Protein AF-A0A7X0U1X0-F1 (afdb_monomer_lite)

Sequence (145 aa):
MTESVPCFADRLHLDRLERPLRGVRFGDLAGLQRWMHGYLAADLERRADPGFSPDLALIRALLDARPRMAGDRWFEGLFGLLAGGPSLERQAELPALARAGVVTFIGAEPRIEQDARGCCPGATSPGTGRSACRRAPAARTRPRP

Structure (mmCIF, N/CA/C/O backbone):
data_AF-A0A7X0U1X0-F1
#
_entry.id   AF-A0A7X0U1X0-F1
#
loop_
_atom_site.group_PDB
_atom_site.id
_atom_site.type_symbol
_atom_site.label_atom_id
_atom_site.label_alt_id
_atom_site.label_comp_id
_atom_site.label_asym_id
_atom_site.label_entity_id
_atom_site.label_seq_id
_atom_site.pdbx_PDB_ins_code
_atom_site.Cartn_x
_atom_site.Cartn_y
_atom_site.Cartn_z
_atom_site.occupancy
_atom_site.B_iso_or_equiv
_atom_site.auth_seq_id
_atom_site.auth_comp_id
_atom_site.auth_asym_id
_atom_site.auth_atom_id
_atom_site.pdbx_PDB_model_num
ATOM 1 N N . MET A 1 1 ? -11.583 -16.944 -28.516 1.00 40.81 1 MET A N 1
ATOM 2 C CA . MET A 1 1 ? -10.565 -15.921 -28.211 1.00 40.81 1 MET A CA 1
ATOM 3 C C . MET A 1 1 ? -9.984 -16.310 -26.865 1.00 40.81 1 MET A C 1
ATOM 5 O O . MET A 1 1 ? -10.685 -16.215 -25.868 1.00 40.81 1 MET A O 1
ATOM 9 N N . THR A 1 2 ? -8.818 -16.947 -26.861 1.00 46.03 2 THR A N 1
ATOM 10 C CA . THR A 1 2 ? -8.214 -17.509 -25.647 1.00 46.03 2 THR A CA 1
ATOM 11 C C . THR A 1 2 ? -7.716 -16.349 -24.800 1.00 46.03 2 THR A C 1
ATOM 13 O O . THR A 1 2 ? -6.885 -15.570 -25.258 1.00 46.03 2 THR A O 1
ATOM 16 N N . GLU A 1 3 ? -8.273 -16.175 -23.608 1.00 65.12 3 GLU A N 1
ATOM 17 C CA . GLU A 1 3 ? -7.801 -15.150 -22.686 1.00 65.12 3 GLU A CA 1
ATOM 18 C C . GLU A 1 3 ? -6.398 -15.547 -22.207 1.00 65.12 3 GLU A C 1
ATOM 20 O O . GLU A 1 3 ? -6.226 -16.613 -21.620 1.00 65.12 3 GLU A O 1
ATOM 25 N N . SER A 1 4 ? -5.383 -14.730 -22.508 1.00 74.69 4 SER A N 1
ATOM 26 C CA . SER A 1 4 ? -3.967 -15.077 -22.293 1.00 74.69 4 SER A CA 1
ATOM 27 C C . SER A 1 4 ? -3.593 -15.315 -20.823 1.00 74.69 4 SER A C 1
ATOM 29 O O . SER A 1 4 ? -2.527 -15.854 -20.551 1.00 74.69 4 SER A O 1
ATOM 31 N N . VAL A 1 5 ? -4.462 -14.926 -19.881 1.00 75.50 5 VAL A N 1
ATOM 32 C CA . VAL A 1 5 ? -4.330 -15.176 -18.439 1.00 75.50 5 VAL A CA 1
ATOM 33 C C . VAL A 1 5 ? -5.696 -15.638 -17.897 1.00 75.50 5 VAL A C 1
ATOM 35 O O . VAL A 1 5 ? -6.542 -14.799 -17.556 1.00 75.50 5 VAL A O 1
ATOM 38 N N . PRO A 1 6 ? -5.952 -16.962 -17.857 1.00 74.25 6 PRO A N 1
ATOM 39 C CA . PRO A 1 6 ? -7.271 -17.517 -17.539 1.00 74.25 6 PRO A CA 1
ATOM 40 C C . PRO A 1 6 ? -7.715 -17.227 -16.104 1.00 74.25 6 PRO A C 1
ATOM 42 O O . PRO A 1 6 ? -8.886 -16.956 -15.846 1.00 74.25 6 PRO A O 1
ATOM 45 N N . CYS A 1 7 ? -6.774 -17.252 -15.159 1.00 75.31 7 CYS A N 1
ATOM 46 C CA . CYS A 1 7 ? -7.045 -16.931 -13.769 1.00 75.31 7 CYS A CA 1
ATOM 47 C C . CYS A 1 7 ? -7.079 -15.412 -13.581 1.00 75.31 7 CYS A C 1
ATOM 49 O O . CYS A 1 7 ? -6.100 -14.710 -13.832 1.00 75.31 7 CYS A O 1
ATOM 51 N N . PHE A 1 8 ? -8.207 -14.882 -13.108 1.00 74.56 8 PHE A N 1
ATOM 52 C CA . PHE A 1 8 ? -8.333 -13.449 -12.834 1.00 74.56 8 PHE A CA 1
ATOM 53 C C . PHE A 1 8 ? -7.334 -12.966 -11.773 1.00 74.56 8 PHE A C 1
ATOM 55 O O . PHE A 1 8 ? -6.852 -11.838 -11.851 1.00 74.56 8 PHE A O 1
ATOM 62 N N . ALA A 1 9 ? -6.998 -13.823 -10.804 1.00 72.88 9 ALA A N 1
ATOM 63 C CA . ALA A 1 9 ? -6.059 -13.483 -9.744 1.00 72.88 9 ALA A CA 1
ATOM 64 C C . ALA A 1 9 ? -4.621 -13.290 -10.256 1.00 72.88 9 ALA A C 1
ATOM 66 O O . ALA A 1 9 ? -3.865 -12.593 -9.586 1.00 72.88 9 ALA A O 1
ATOM 67 N N . ASP A 1 10 ? -4.279 -13.811 -11.437 1.00 75.19 10 ASP A N 1
ATOM 68 C CA . ASP A 1 10 ? -2.932 -13.740 -12.026 1.00 75.19 10 ASP A CA 1
ATOM 69 C C . ASP A 1 10 ? -2.755 -12.535 -12.962 1.00 75.19 10 ASP A C 1
ATOM 71 O O . ASP A 1 10 ? -1.719 -12.360 -13.604 1.00 75.19 10 ASP A O 1
ATOM 75 N N . ARG A 1 11 ? -3.775 -11.677 -13.073 1.00 79.38 11 ARG A N 1
ATOM 76 C CA . ARG A 1 11 ? -3.711 -10.479 -13.912 1.00 79.38 11 ARG A CA 1
ATOM 77 C C . ARG A 1 11 ? -2.995 -9.352 -13.182 1.00 79.38 11 ARG A C 1
ATOM 79 O O . ARG A 1 11 ? -3.341 -9.001 -12.054 1.00 79.38 11 ARG A O 1
ATOM 86 N N . LEU A 1 12 ? -2.040 -8.731 -13.870 1.00 77.19 12 LEU A N 1
ATOM 87 C CA . LEU A 1 12 ? -1.341 -7.552 -13.372 1.00 77.19 12 LEU A CA 1
ATOM 88 C C . LEU A 1 12 ? -2.264 -6.324 -13.424 1.00 77.19 12 LEU A C 1
ATOM 90 O O . LEU A 1 12 ? -2.679 -5.887 -14.497 1.00 77.19 12 LEU A O 1
ATOM 94 N N . HIS A 1 13 ? -2.556 -5.744 -12.259 1.00 79.50 13 HIS A N 1
ATOM 95 C CA . HIS A 1 13 ? -3.399 -4.556 -12.116 1.00 79.50 13 HIS A CA 1
ATOM 96 C C . HIS A 1 13 ? -2.594 -3.380 -11.549 1.00 79.50 13 HIS A C 1
ATOM 98 O O . HIS A 1 13 ? -2.586 -3.150 -10.339 1.00 79.50 13 HIS A O 1
ATOM 104 N N . LEU A 1 14 ? -1.949 -2.609 -12.431 1.00 75.88 14 LEU A N 1
ATOM 105 C CA . LEU A 1 14 ? -1.084 -1.486 -12.041 1.00 75.88 14 LEU A CA 1
ATOM 106 C C . LEU A 1 14 ? -1.815 -0.423 -11.204 1.00 75.88 14 LEU A C 1
ATOM 108 O O . LEU A 1 14 ? -1.281 0.019 -10.192 1.00 75.88 14 LEU A O 1
ATOM 112 N N . ASP A 1 15 ? -3.065 -0.092 -11.540 1.00 76.88 15 ASP A N 1
ATOM 113 C CA . ASP A 1 15 ? -3.855 0.889 -10.775 1.00 76.88 15 ASP A CA 1
ATOM 114 C C . ASP A 1 15 ? -4.075 0.464 -9.314 1.00 76.88 15 ASP A C 1
ATOM 116 O O . ASP A 1 15 ? -4.107 1.298 -8.405 1.00 76.88 15 ASP A O 1
ATOM 120 N N . ARG A 1 16 ? -4.229 -0.847 -9.076 1.00 75.88 16 ARG A N 1
ATOM 121 C CA . ARG A 1 16 ? -4.399 -1.401 -7.725 1.00 75.88 16 ARG A CA 1
ATOM 122 C C . ARG A 1 16 ? -3.085 -1.409 -6.952 1.00 75.88 16 ARG A C 1
ATOM 124 O O . ARG A 1 16 ? -3.122 -1.185 -5.747 1.00 75.88 16 ARG A O 1
ATOM 131 N N . LEU A 1 17 ? -1.962 -1.635 -7.635 1.00 77.12 17 LEU A N 1
ATOM 132 C CA . LEU A 1 17 ? -0.627 -1.557 -7.039 1.00 77.12 17 LEU A CA 1
ATOM 133 C C . LEU A 1 17 ? -0.283 -0.121 -6.630 1.00 77.12 17 LEU A C 1
ATOM 135 O O . LEU A 1 17 ? 0.198 0.103 -5.523 1.00 77.12 17 LEU A O 1
ATOM 139 N N . GLU A 1 18 ? -0.566 0.857 -7.494 1.00 79.88 18 GLU A N 1
ATOM 140 C CA . GLU A 1 18 ? -0.256 2.263 -7.224 1.00 79.88 18 GLU A CA 1
ATOM 141 C C . GLU A 1 18 ? -1.181 2.863 -6.155 1.00 79.88 18 GLU A C 1
ATOM 143 O O . GLU A 1 18 ? -0.729 3.563 -5.246 1.00 79.88 18 GLU A O 1
ATOM 148 N N . ARG A 1 19 ? -2.498 2.628 -6.258 1.00 85.19 19 ARG A N 1
ATOM 149 C CA . ARG A 1 19 ? -3.500 3.306 -5.418 1.00 85.19 19 ARG A CA 1
ATOM 150 C C . ARG A 1 19 ? -4.534 2.317 -4.870 1.00 85.19 19 ARG A C 1
ATOM 152 O O . ARG A 1 19 ? -5.713 2.408 -5.218 1.00 85.19 19 ARG A O 1
ATOM 159 N N . PRO A 1 20 ? -4.143 1.434 -3.935 1.00 86.56 20 PRO A N 1
ATOM 160 C CA . PRO A 1 20 ? -4.989 0.338 -3.447 1.00 86.56 20 PRO A CA 1
ATOM 161 C C . PRO A 1 20 ? -6.282 0.803 -2.755 1.00 86.56 20 PRO A C 1
ATOM 163 O O . PRO A 1 20 ? -7.284 0.096 -2.751 1.00 86.56 20 PRO A O 1
ATOM 166 N N . LEU A 1 21 ? -6.288 2.019 -2.204 1.00 88.94 21 LEU A N 1
ATOM 167 C CA . LEU A 1 21 ? -7.444 2.620 -1.531 1.00 88.94 21 LEU A CA 1
ATOM 168 C C . LEU A 1 21 ? -8.308 3.505 -2.450 1.00 88.94 21 LEU A C 1
ATOM 170 O O . LEU A 1 21 ? -9.287 4.097 -1.990 1.00 88.94 21 LEU A O 1
ATOM 174 N N . ARG A 1 22 ? -7.964 3.646 -3.737 1.00 86.19 22 ARG A N 1
ATOM 175 C CA . ARG A 1 22 ? -8.687 4.534 -4.658 1.00 86.19 22 ARG A CA 1
ATOM 176 C C . ARG A 1 22 ? -10.128 4.058 -4.838 1.00 86.19 22 ARG A C 1
ATOM 178 O O . ARG A 1 22 ? -10.378 2.939 -5.265 1.00 86.19 22 ARG A O 1
ATOM 185 N N . GLY A 1 23 ? -11.080 4.938 -4.526 1.00 83.56 23 GLY A N 1
ATOM 186 C CA . GLY A 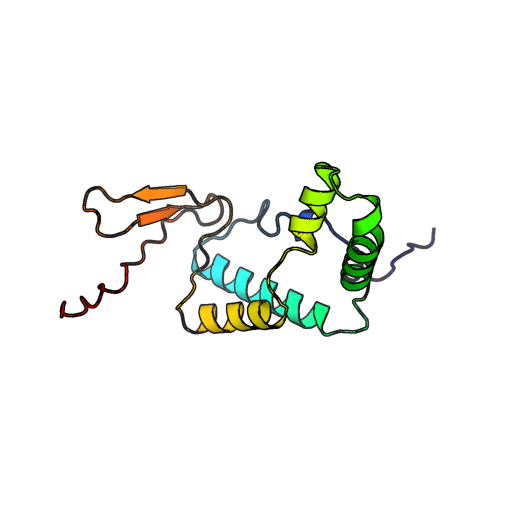1 23 ? -12.514 4.651 -4.642 1.00 83.56 23 GLY A CA 1
ATOM 187 C C . GLY A 1 23 ? -13.092 3.787 -3.515 1.00 83.56 23 GLY A C 1
ATOM 188 O O . GLY A 1 23 ? -14.297 3.549 -3.508 1.00 83.56 23 GLY A O 1
ATOM 189 N N . VAL A 1 24 ? -12.280 3.359 -2.543 1.00 87.00 24 VAL A N 1
ATOM 190 C CA . VAL A 1 24 ? -12.746 2.569 -1.398 1.00 87.00 24 VAL A CA 1
ATOM 191 C C . VAL A 1 24 ? -13.227 3.504 -0.287 1.00 87.00 24 VAL A C 1
ATOM 193 O O . VAL A 1 24 ? -12.548 4.466 0.076 1.00 87.00 24 VAL A O 1
ATOM 196 N N . ARG A 1 25 ? -14.410 3.222 0.264 1.00 86.88 25 ARG A N 1
ATOM 197 C CA . ARG A 1 25 ? -14.969 3.929 1.423 1.00 86.88 25 ARG A CA 1
ATOM 198 C C . ARG A 1 25 ? -15.258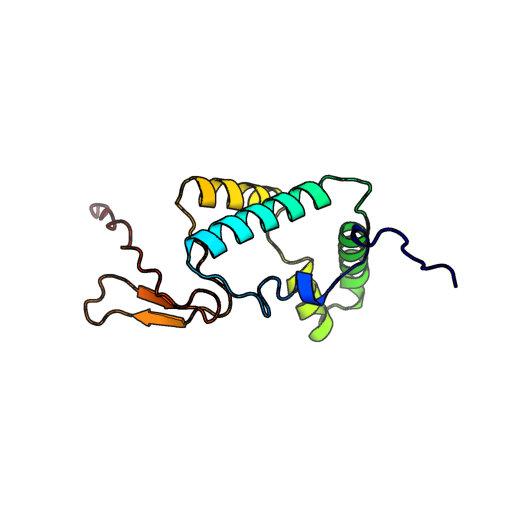 2.943 2.541 1.00 86.88 25 ARG A C 1
ATOM 200 O O . ARG A 1 25 ? -15.795 1.865 2.295 1.00 86.88 25 ARG A O 1
ATOM 207 N N . PHE A 1 26 ? -14.942 3.343 3.762 1.00 87.06 26 PHE A N 1
ATOM 208 C CA . PHE A 1 26 ? -15.192 2.567 4.968 1.00 87.06 26 PHE A CA 1
ATOM 209 C C . PHE A 1 26 ? -16.182 3.312 5.857 1.00 87.06 26 PHE A C 1
ATOM 211 O O . PHE A 1 26 ? -16.173 4.540 5.913 1.00 87.06 26 PHE A O 1
ATOM 218 N N . GLY A 1 27 ? -17.030 2.565 6.566 1.00 82.62 27 GLY A N 1
ATOM 219 C CA . GLY A 1 27 ? -17.943 3.157 7.547 1.00 82.62 27 GLY A CA 1
ATOM 220 C C . GLY A 1 27 ? -17.216 3.721 8.771 1.00 82.62 27 GLY A C 1
ATOM 221 O O . GLY A 1 27 ? -17.716 4.637 9.415 1.00 82.62 27 GLY A O 1
ATOM 222 N N . ASP A 1 28 ? -16.034 3.187 9.086 1.00 84.00 28 ASP A N 1
ATOM 223 C CA . ASP A 1 28 ? -15.232 3.576 10.240 1.00 84.00 28 ASP A CA 1
ATOM 224 C C . ASP A 1 28 ? -13.739 3.229 10.074 1.00 84.00 28 ASP A C 1
ATOM 226 O O . ASP A 1 28 ? -13.308 2.537 9.144 1.00 84.00 28 ASP A O 1
ATOM 230 N N . LEU A 1 29 ? -12.927 3.706 11.024 1.00 87.19 29 LEU A N 1
ATOM 231 C CA . LEU A 1 29 ? -11.494 3.411 11.089 1.00 87.19 29 LEU A CA 1
ATOM 232 C C . LEU A 1 29 ? -11.219 1.911 11.287 1.00 87.19 29 LEU A C 1
ATOM 234 O O . LEU A 1 29 ? -10.215 1.405 10.789 1.00 87.19 29 LEU A O 1
ATOM 238 N N . ALA A 1 30 ? -12.101 1.199 11.995 1.00 89.56 30 ALA A N 1
ATOM 239 C CA . ALA A 1 30 ? -11.964 -0.236 12.228 1.00 89.56 30 ALA A CA 1
ATOM 240 C C . ALA A 1 30 ? -12.134 -1.039 10.928 1.00 89.56 30 ALA A C 1
ATOM 242 O O . ALA A 1 30 ? -11.402 -2.000 10.700 1.00 89.56 30 ALA A O 1
ATOM 243 N N . GLY A 1 31 ? -13.047 -0.621 10.051 1.00 90.50 31 GLY A N 1
ATOM 244 C CA . GLY A 1 31 ? -13.224 -1.151 8.705 1.00 90.50 31 GLY A CA 1
ATOM 245 C C . GLY A 1 31 ? -11.981 -0.954 7.852 1.00 90.50 31 GLY A C 1
ATOM 246 O O . GLY A 1 31 ? -11.513 -1.919 7.249 1.00 90.50 31 GLY A O 1
ATOM 247 N N . LEU A 1 32 ? -11.385 0.244 7.889 1.00 91.75 32 LEU A N 1
ATOM 248 C CA . LEU A 1 32 ? -10.093 0.483 7.244 1.00 91.75 32 LEU A CA 1
ATOM 249 C C . LEU A 1 32 ? -9.000 -0.428 7.814 1.00 91.75 32 LEU A C 1
ATOM 251 O O . LEU A 1 32 ? -8.252 -1.011 7.034 1.00 91.75 32 LEU A O 1
ATOM 255 N N . GLN A 1 33 ? -8.897 -0.575 9.144 1.00 92.56 33 GLN A N 1
ATOM 256 C CA . GLN A 1 33 ? -7.878 -1.452 9.733 1.00 92.56 33 GLN A CA 1
ATOM 257 C C . GLN A 1 33 ? -8.053 -2.885 9.222 1.00 92.56 33 GLN A C 1
ATOM 259 O O . GLN A 1 33 ? -7.105 -3.451 8.686 1.00 92.56 33 GLN A O 1
ATOM 264 N N . ARG A 1 34 ? -9.263 -3.458 9.325 1.00 93.25 34 ARG A N 1
ATOM 265 C CA . ARG A 1 34 ? -9.544 -4.828 8.857 1.00 93.25 34 ARG A CA 1
ATOM 266 C C . ARG A 1 34 ? -9.157 -5.013 7.393 1.00 93.25 34 ARG A C 1
ATOM 268 O O . ARG A 1 34 ? -8.507 -5.999 7.058 1.00 93.25 34 ARG A O 1
ATOM 275 N N . TRP A 1 35 ? -9.513 -4.048 6.548 1.00 93.50 35 TRP A N 1
ATOM 276 C CA . TRP A 1 35 ? -9.178 -4.083 5.132 1.00 93.50 35 TRP A CA 1
ATOM 277 C C . TRP A 1 35 ? -7.665 -4.026 4.891 1.00 93.50 35 TRP A C 1
ATOM 279 O O . TRP A 1 35 ? -7.143 -4.864 4.167 1.00 93.50 35 TRP A O 1
ATOM 289 N N . MET A 1 36 ? -6.946 -3.106 5.545 1.00 92.50 36 MET A N 1
ATOM 290 C CA . MET A 1 36 ? -5.488 -2.976 5.412 1.00 92.50 36 MET A CA 1
ATOM 291 C C . MET A 1 36 ? -4.752 -4.233 5.880 1.00 92.50 36 MET A C 1
ATOM 293 O O . MET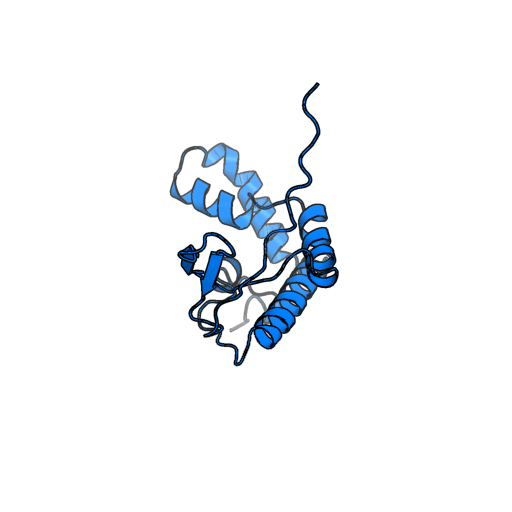 A 1 36 ? -3.815 -4.678 5.224 1.00 92.50 36 MET A O 1
ATOM 297 N N . HIS A 1 37 ? -5.186 -4.825 6.994 1.00 92.19 37 HIS A N 1
ATOM 298 C CA . HIS A 1 37 ? -4.618 -6.075 7.492 1.00 92.19 37 HIS A CA 1
ATOM 299 C C . HIS A 1 37 ? -4.813 -7.225 6.499 1.00 92.19 37 HIS A C 1
ATOM 301 O O . HIS A 1 37 ? -3.857 -7.947 6.226 1.00 92.19 37 HIS A O 1
ATOM 307 N N . GLY A 1 38 ? -6.018 -7.368 5.936 1.00 92.06 38 GLY A N 1
ATOM 308 C CA . GLY A 1 38 ? -6.297 -8.377 4.914 1.00 92.06 38 GLY A CA 1
ATOM 309 C C . GLY A 1 38 ? -5.513 -8.141 3.622 1.00 92.06 38 GLY A C 1
ATOM 310 O O . GLY A 1 38 ? -4.946 -9.079 3.075 1.00 92.06 38 GLY A O 1
ATOM 311 N N . TYR A 1 39 ? -5.420 -6.888 3.173 1.00 89.94 39 TYR A N 1
ATOM 312 C CA . TYR A 1 39 ? -4.666 -6.511 1.978 1.00 89.94 39 TYR A CA 1
ATOM 313 C C . TYR A 1 39 ? -3.178 -6.859 2.105 1.00 89.94 39 TYR A C 1
ATOM 315 O O . TYR A 1 39 ? -2.622 -7.500 1.218 1.00 89.94 39 TYR A O 1
ATOM 323 N N . LEU A 1 40 ? -2.540 -6.485 3.221 1.00 89.00 40 LEU A N 1
ATOM 324 C CA . LEU A 1 40 ? -1.123 -6.780 3.450 1.00 89.00 40 LEU A CA 1
ATOM 325 C C . LEU A 1 40 ? -0.861 -8.283 3.601 1.00 89.00 40 LEU A C 1
ATOM 327 O O . LEU A 1 40 ? 0.147 -8.770 3.103 1.00 89.00 40 LEU A O 1
ATOM 331 N N . ALA A 1 41 ? -1.754 -9.020 4.269 1.00 89.00 41 ALA A N 1
ATOM 332 C CA . ALA A 1 41 ? -1.634 -10.473 4.373 1.00 89.00 41 ALA A CA 1
ATOM 333 C C . ALA A 1 41 ? -1.711 -11.139 2.990 1.00 89.00 41 ALA A C 1
ATOM 335 O O . ALA A 1 41 ? -0.838 -11.931 2.650 1.00 89.00 41 ALA A O 1
ATOM 336 N N . ALA A 1 42 ? -2.689 -10.747 2.168 1.00 85.88 42 ALA A N 1
ATOM 337 C CA . ALA A 1 42 ? -2.856 -11.281 0.821 1.00 85.88 42 ALA A CA 1
ATOM 338 C C . ALA A 1 42 ? -1.682 -10.932 -0.115 1.00 85.88 42 ALA A C 1
ATOM 340 O O . ALA A 1 42 ? -1.291 -11.765 -0.928 1.00 85.88 42 ALA A O 1
ATOM 341 N N . ASP A 1 43 ? -1.106 -9.726 -0.013 1.00 83.88 43 ASP A N 1
ATOM 342 C CA . ASP A 1 43 ? 0.091 -9.344 -0.782 1.00 83.88 43 ASP A CA 1
ATOM 343 C C . ASP A 1 43 ? 1.314 -10.186 -0.380 1.00 83.88 43 ASP A C 1
ATOM 345 O O . ASP A 1 43 ? 2.049 -10.663 -1.245 1.00 83.88 43 ASP A O 1
ATOM 349 N N . LEU A 1 44 ? 1.505 -10.442 0.918 1.00 83.88 44 LEU A N 1
ATOM 350 C CA . LEU A 1 44 ? 2.605 -11.281 1.402 1.00 83.88 44 LEU A CA 1
ATOM 351 C C . LEU A 1 44 ? 2.442 -12.752 1.002 1.00 83.88 44 LEU A C 1
ATOM 353 O O . LEU A 1 44 ? 3.411 -13.360 0.550 1.00 83.88 44 LEU A O 1
ATOM 357 N N . GLU A 1 45 ? 1.237 -13.314 1.133 1.00 84.00 45 GLU A N 1
ATOM 358 C CA . GLU A 1 45 ? 0.928 -14.683 0.695 1.00 84.00 45 GLU A CA 1
ATOM 359 C C . GLU A 1 45 ? 1.180 -14.847 -0.804 1.00 84.00 45 GLU A C 1
ATOM 361 O O . GLU A 1 45 ? 1.874 -15.771 -1.220 1.00 84.00 45 GLU A O 1
ATOM 366 N N . ARG A 1 46 ? 0.704 -13.890 -1.607 1.00 79.69 46 ARG A N 1
ATOM 367 C CA . ARG A 1 46 ? 0.913 -13.864 -3.056 1.00 79.69 46 ARG A CA 1
ATOM 368 C C . ARG A 1 46 ? 2.393 -13.848 -3.427 1.00 79.69 46 ARG A C 1
ATOM 370 O O . ARG A 1 46 ? 2.808 -14.588 -4.306 1.00 79.69 46 ARG A O 1
ATOM 377 N N . ARG A 1 47 ? 3.212 -13.036 -2.755 1.00 76.44 47 ARG A N 1
ATOM 378 C CA . ARG A 1 47 ? 4.657 -12.950 -3.040 1.00 76.44 47 ARG A CA 1
ATOM 379 C C . ARG A 1 47 ? 5.447 -14.178 -2.599 1.00 76.44 47 ARG A C 1
ATOM 381 O O . ARG A 1 47 ? 6.559 -14.377 -3.083 1.00 76.44 47 ARG A O 1
ATOM 388 N N . ALA A 1 48 ? 4.907 -14.962 -1.671 1.00 76.94 48 ALA A N 1
ATOM 389 C CA . ALA A 1 48 ? 5.498 -16.220 -1.232 1.00 76.94 48 ALA A CA 1
ATOM 390 C C . ALA A 1 48 ? 5.104 -17.411 -2.125 1.00 76.94 48 ALA A C 1
ATOM 392 O O . ALA A 1 48 ? 5.732 -18.466 -2.027 1.00 76.94 48 ALA A O 1
ATOM 393 N N . ASP A 1 49 ? 4.094 -17.257 -2.986 1.00 75.19 49 ASP A N 1
ATOM 394 C CA . ASP A 1 49 ? 3.564 -18.320 -3.836 1.00 75.19 49 ASP A CA 1
ATOM 395 C C . ASP A 1 49 ? 4.214 -18.309 -5.241 1.00 75.19 49 ASP A C 1
ATOM 397 O O . ASP A 1 49 ? 4.063 -17.341 -5.994 1.00 75.19 49 ASP A O 1
ATOM 401 N N . PRO A 1 50 ? 4.907 -19.393 -5.648 1.00 67.12 50 PRO A N 1
ATOM 402 C CA . PRO A 1 50 ? 5.496 -19.523 -6.982 1.00 67.12 50 PRO A CA 1
ATOM 403 C C . PRO A 1 50 ? 4.488 -19.444 -8.142 1.00 67.12 50 PRO A C 1
ATOM 405 O O . PRO A 1 50 ? 4.890 -19.144 -9.266 1.00 67.12 50 PRO A O 1
ATOM 408 N N . GLY A 1 51 ? 3.203 -19.724 -7.894 1.00 68.19 51 GLY A N 1
ATOM 409 C CA . GLY A 1 51 ? 2.117 -19.621 -8.871 1.00 68.19 51 GLY A CA 1
ATOM 410 C C . GLY A 1 51 ? 1.732 -18.179 -9.215 1.00 68.19 51 GLY A C 1
ATOM 411 O O . GLY A 1 51 ? 1.230 -17.927 -10.307 1.00 68.19 51 GLY A O 1
ATOM 412 N N . PHE A 1 52 ? 2.052 -17.216 -8.344 1.00 62.09 52 PHE A N 1
ATOM 413 C CA . PHE A 1 52 ? 1.818 -15.787 -8.556 1.00 62.09 52 PHE A CA 1
ATOM 414 C C . PHE A 1 52 ? 3.107 -15.083 -9.008 1.00 62.09 52 PHE A C 1
ATOM 416 O O . PHE A 1 52 ? 3.596 -14.125 -8.406 1.00 62.09 52 PHE A O 1
ATOM 423 N N . SER A 1 53 ? 3.646 -15.524 -10.148 1.00 66.38 53 SER A N 1
ATOM 424 C CA . SER A 1 53 ? 4.889 -15.003 -10.725 1.00 66.38 53 SER A CA 1
ATOM 425 C C . SER A 1 53 ? 4.842 -13.663 -11.495 1.00 66.38 53 SER A C 1
ATOM 427 O O . SER A 1 53 ? 5.932 -13.199 -11.848 1.00 66.38 53 SER A O 1
ATOM 429 N N . PRO A 1 54 ? 3.699 -13.012 -11.828 1.00 73.69 54 PRO A N 1
ATOM 430 C CA . PRO A 1 54 ? 3.732 -11.819 -12.679 1.00 73.69 54 PRO A CA 1
ATOM 431 C C . PRO A 1 54 ? 4.319 -10.600 -11.960 1.00 73.69 54 PRO A C 1
ATOM 433 O O . PRO A 1 54 ? 5.045 -9.828 -12.585 1.00 73.69 54 PRO A O 1
ATOM 436 N N . ASP A 1 55 ? 4.087 -10.457 -10.652 1.00 75.38 55 ASP A N 1
ATOM 437 C CA . ASP A 1 55 ? 4.673 -9.370 -9.860 1.00 75.38 55 ASP A CA 1
ATOM 438 C C . ASP A 1 55 ? 6.198 -9.538 -9.765 1.00 75.38 55 ASP A C 1
ATOM 440 O O . ASP A 1 55 ? 6.952 -8.600 -10.019 1.00 75.38 55 ASP A O 1
ATOM 444 N N . LEU A 1 56 ? 6.681 -10.761 -9.510 1.00 76.50 56 LEU A N 1
ATOM 445 C CA . LEU A 1 56 ? 8.116 -11.066 -9.514 1.00 76.50 56 LEU A CA 1
ATOM 446 C C . LEU A 1 56 ? 8.748 -10.839 -10.897 1.00 76.50 56 LEU A C 1
ATOM 448 O O . LEU A 1 56 ? 9.840 -10.272 -10.989 1.00 76.50 56 LEU A O 1
ATOM 452 N N . ALA A 1 57 ? 8.068 -11.253 -11.970 1.00 81.75 57 ALA A N 1
ATOM 453 C CA . ALA A 1 57 ? 8.522 -11.031 -13.340 1.00 81.75 57 ALA A CA 1
ATOM 454 C C . ALA A 1 57 ? 8.625 -9.534 -13.666 1.00 81.75 57 ALA A C 1
ATOM 456 O O . ALA A 1 57 ? 9.616 -9.109 -14.260 1.00 81.75 57 ALA A O 1
ATOM 457 N N . LEU A 1 58 ? 7.655 -8.727 -13.222 1.00 84.94 58 LEU A N 1
ATOM 458 C CA . LEU A 1 58 ? 7.687 -7.272 -13.356 1.00 84.94 58 LEU A CA 1
ATOM 459 C C . LEU A 1 58 ? 8.889 -6.670 -12.622 1.00 84.94 58 LEU A C 1
ATOM 461 O O . LEU A 1 58 ? 9.640 -5.899 -13.218 1.00 84.94 58 LEU A O 1
ATOM 465 N N . ILE A 1 59 ? 9.124 -7.053 -11.363 1.00 82.75 59 ILE A N 1
ATOM 466 C CA . ILE A 1 59 ? 10.281 -6.570 -10.594 1.00 82.75 59 ILE A CA 1
ATOM 467 C C . ILE A 1 59 ? 11.596 -6.951 -11.277 1.00 82.75 59 ILE A C 1
ATOM 469 O O . ILE A 1 59 ? 12.478 -6.103 -11.420 1.00 82.75 59 ILE A O 1
ATOM 473 N N . ARG A 1 60 ? 11.733 -8.196 -11.750 1.00 86.12 60 ARG A N 1
ATOM 474 C CA . ARG A 1 60 ? 12.935 -8.633 -12.472 1.00 86.12 60 ARG A CA 1
ATOM 475 C C . ARG A 1 60 ? 13.141 -7.829 -13.756 1.00 86.12 60 ARG A C 1
ATOM 477 O O . ARG A 1 60 ? 14.250 -7.357 -13.987 1.00 86.12 60 ARG A O 1
ATOM 484 N N . ALA A 1 61 ? 12.088 -7.620 -14.545 1.00 89.44 61 ALA A N 1
ATOM 485 C CA . ALA A 1 61 ? 12.161 -6.827 -15.768 1.00 89.44 61 ALA A CA 1
ATOM 486 C C . ALA A 1 61 ? 12.588 -5.375 -15.490 1.00 89.44 61 ALA A C 1
ATOM 488 O O . ALA A 1 61 ? 13.428 -4.832 -16.206 1.00 89.44 61 ALA A O 1
ATOM 489 N N . LEU A 1 62 ? 12.070 -4.760 -14.420 1.00 90.44 62 LEU A N 1
ATOM 490 C CA . LEU A 1 62 ? 12.477 -3.417 -13.993 1.00 90.44 62 LEU A CA 1
ATOM 491 C C . LEU A 1 62 ? 13.953 -3.369 -13.575 1.00 90.44 62 LEU A C 1
ATOM 493 O O . LEU A 1 62 ? 14.669 -2.445 -13.958 1.00 90.44 62 LEU A O 1
ATOM 497 N N . LEU A 1 63 ? 14.430 -4.363 -12.820 1.00 89.69 63 LEU A N 1
ATOM 498 C CA . LEU A 1 63 ? 15.838 -4.459 -12.419 1.00 89.69 63 LEU A CA 1
ATOM 499 C C . LEU A 1 63 ? 16.768 -4.612 -13.631 1.00 89.69 63 LEU A C 1
ATOM 501 O O . LEU A 1 63 ? 17.784 -3.920 -13.705 1.00 89.69 63 LEU A O 1
ATOM 505 N N . ASP A 1 64 ? 16.398 -5.452 -14.597 1.00 93.25 64 ASP A N 1
ATOM 506 C CA . ASP A 1 64 ? 17.188 -5.693 -15.810 1.00 93.25 64 ASP A CA 1
ATOM 507 C C . ASP A 1 64 ? 17.191 -4.478 -16.762 1.00 93.25 64 ASP A C 1
ATOM 509 O O . ASP A 1 64 ? 18.180 -4.219 -17.460 1.00 93.25 64 ASP A O 1
ATOM 513 N N . ALA A 1 65 ? 16.101 -3.702 -16.787 1.00 92.81 65 ALA A N 1
ATOM 514 C CA . ALA A 1 65 ? 15.977 -2.483 -17.587 1.00 92.81 65 ALA A CA 1
ATOM 515 C C . ALA A 1 65 ? 16.732 -1.284 -16.984 1.00 92.81 65 ALA A C 1
ATOM 517 O O . ALA A 1 65 ? 17.210 -0.423 -17.729 1.00 92.81 65 ALA A O 1
ATOM 518 N N . ARG A 1 66 ? 16.897 -1.244 -15.654 1.00 92.69 66 ARG A N 1
ATOM 519 C CA . ARG A 1 66 ? 17.490 -0.118 -14.914 1.00 92.69 66 ARG A CA 1
ATOM 520 C C . ARG A 1 66 ? 18.798 0.446 -15.486 1.00 92.69 66 ARG A C 1
ATOM 522 O O . ARG A 1 66 ? 18.856 1.660 -15.655 1.00 92.69 66 ARG A O 1
ATOM 529 N N . PRO A 1 67 ? 19.838 -0.345 -15.823 1.00 93.25 67 PRO A N 1
ATOM 530 C CA . PRO A 1 67 ? 21.086 0.221 -16.344 1.00 93.25 67 PRO A CA 1
ATOM 531 C C . PRO A 1 67 ? 20.920 0.930 -17.697 1.00 93.25 67 PRO A C 1
ATOM 533 O O . PRO A 1 67 ? 21.721 1.799 -18.025 1.00 93.25 67 PRO A O 1
ATOM 536 N N . ARG A 1 68 ? 19.895 0.576 -18.484 1.00 94.62 68 ARG A N 1
ATOM 537 C CA . ARG A 1 68 ? 19.617 1.178 -19.800 1.00 94.62 68 ARG A CA 1
ATOM 538 C C . ARG A 1 68 ? 18.705 2.399 -19.717 1.00 94.62 68 ARG A C 1
ATOM 540 O O . ARG A 1 68 ? 18.729 3.231 -20.613 1.00 94.62 68 ARG A O 1
ATOM 547 N N . MET A 1 69 ? 17.894 2.474 -18.666 1.00 93.81 69 MET A N 1
ATOM 548 C CA . MET A 1 69 ? 16.891 3.522 -18.458 1.00 93.81 69 MET A CA 1
ATOM 549 C C . MET A 1 69 ? 17.326 4.564 -17.417 1.00 93.81 69 MET A C 1
ATOM 551 O O . MET A 1 69 ? 16.541 5.434 -17.051 1.00 93.81 69 MET A O 1
ATOM 555 N N . ALA A 1 70 ? 18.570 4.480 -16.936 1.00 88.75 70 ALA A N 1
ATOM 556 C CA . ALA A 1 70 ? 19.104 5.374 -15.919 1.00 88.75 70 ALA A CA 1
ATOM 557 C C . ALA A 1 70 ? 18.976 6.848 -16.339 1.00 88.75 70 ALA A C 1
ATOM 559 O O . ALA A 1 70 ? 19.435 7.249 -17.409 1.00 88.75 70 ALA A O 1
ATOM 560 N N . GLY A 1 71 ? 18.370 7.656 -15.467 1.00 89.56 71 GLY A N 1
ATOM 561 C CA . GLY A 1 71 ? 18.169 9.089 -15.697 1.00 89.56 71 GLY A CA 1
ATOM 562 C C . GLY A 1 71 ? 16.888 9.455 -16.458 1.00 89.56 71 GLY A C 1
ATOM 563 O O . GLY A 1 71 ? 16.554 10.641 -16.518 1.00 89.56 71 GLY A O 1
ATOM 564 N N . ASP A 1 72 ? 16.131 8.481 -16.974 1.00 96.00 72 ASP A N 1
ATOM 565 C CA . ASP A 1 72 ? 14.780 8.727 -17.482 1.00 96.00 72 ASP A CA 1
ATOM 566 C C . ASP A 1 72 ? 13.804 8.948 -16.315 1.00 96.00 72 ASP A C 1
ATOM 568 O O . ASP A 1 72 ? 13.557 8.062 -15.499 1.00 96.00 72 ASP A O 1
ATOM 572 N N . ARG A 1 73 ? 13.229 10.151 -16.215 1.00 92.81 73 ARG A N 1
ATOM 573 C CA . ARG A 1 73 ? 12.399 10.539 -15.059 1.00 92.81 73 ARG A CA 1
ATOM 574 C C . ARG A 1 73 ? 11.132 9.701 -14.896 1.00 92.81 73 ARG A C 1
ATOM 576 O O . ARG A 1 73 ? 10.677 9.525 -13.767 1.00 92.81 73 ARG A O 1
ATOM 583 N N . TRP A 1 74 ? 10.543 9.237 -15.995 1.00 91.75 74 TRP A N 1
ATOM 584 C CA . TRP A 1 74 ? 9.344 8.407 -15.942 1.00 91.75 74 TRP A CA 1
ATOM 585 C C . TRP A 1 74 ? 9.693 7.013 -15.414 1.00 91.75 74 TRP A C 1
ATOM 587 O O . TRP A 1 74 ? 9.032 6.525 -14.493 1.00 91.75 74 TRP A O 1
ATOM 597 N N . PHE A 1 75 ? 10.780 6.422 -15.916 1.00 91.88 75 PHE A N 1
ATOM 598 C CA . PHE A 1 75 ? 11.280 5.138 -15.441 1.00 91.88 75 PHE A CA 1
ATOM 599 C C . PHE A 1 75 ? 11.702 5.196 -13.972 1.00 91.88 75 PHE A C 1
ATOM 601 O O . PHE A 1 75 ? 11.327 4.313 -13.208 1.00 91.88 75 PHE A O 1
ATOM 608 N N . GLU A 1 76 ? 12.424 6.234 -13.542 1.00 90.50 76 GLU A N 1
ATOM 609 C CA . GLU A 1 76 ? 12.830 6.377 -12.135 1.00 90.50 76 GLU A CA 1
ATOM 610 C C . GLU A 1 76 ? 11.614 6.482 -11.198 1.00 90.50 76 GLU A C 1
ATOM 612 O O . GLU A 1 76 ? 11.616 5.904 -10.109 1.00 90.50 76 GLU A O 1
ATOM 617 N N . GLY A 1 77 ? 10.540 7.155 -11.630 1.00 88.69 77 GLY A N 1
ATOM 618 C CA . GLY A 1 77 ? 9.274 7.198 -10.894 1.00 88.69 77 GLY A CA 1
ATOM 619 C C . GLY A 1 77 ? 8.612 5.821 -10.775 1.00 88.69 77 GLY A C 1
ATOM 620 O O . GLY A 1 77 ? 8.242 5.404 -9.676 1.00 88.69 77 GLY A O 1
ATOM 621 N N . LEU A 1 78 ? 8.513 5.089 -11.888 1.00 87.25 78 LEU A N 1
ATOM 622 C CA . LEU A 1 78 ? 7.954 3.734 -11.925 1.00 87.25 78 LEU A CA 1
ATOM 623 C C . LEU A 1 78 ? 8.788 2.741 -11.100 1.00 87.25 78 LEU A C 1
ATOM 625 O O . LEU A 1 78 ? 8.242 1.951 -10.329 1.00 87.25 78 LEU A O 1
ATOM 629 N N . PHE A 1 79 ? 10.113 2.796 -11.237 1.00 88.81 79 PHE A N 1
ATOM 630 C CA . PHE A 1 79 ? 11.047 1.971 -10.483 1.00 88.81 79 PHE A CA 1
ATOM 631 C C . PHE A 1 79 ? 10.931 2.266 -8.988 1.00 88.81 79 PHE A C 1
ATOM 633 O O . PHE A 1 79 ? 10.839 1.336 -8.192 1.00 88.81 79 PHE A O 1
ATOM 640 N N . GLY A 1 80 ? 10.881 3.542 -8.594 1.00 87.56 80 GLY A N 1
ATOM 641 C CA . GLY A 1 80 ? 10.676 3.943 -7.203 1.00 87.56 80 GLY A CA 1
ATOM 642 C C . GLY A 1 80 ? 9.366 3.409 -6.620 1.00 87.56 80 GLY A C 1
ATOM 643 O O . GLY A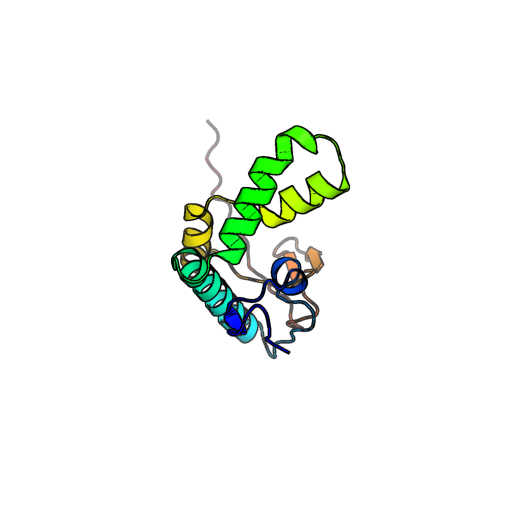 1 80 ? 9.363 2.900 -5.501 1.00 87.56 80 GLY A O 1
ATOM 644 N N . LEU A 1 81 ? 8.280 3.464 -7.397 1.00 83.44 81 LEU A N 1
ATOM 645 C CA . LEU A 1 81 ? 6.970 2.952 -6.998 1.00 83.44 81 LEU A CA 1
ATOM 646 C C . LEU A 1 81 ? 6.969 1.428 -6.798 1.00 83.44 81 LEU A C 1
ATOM 648 O O . LEU A 1 81 ? 6.434 0.945 -5.804 1.00 83.44 81 LEU A O 1
ATOM 652 N N . LEU A 1 82 ? 7.538 0.677 -7.744 1.00 83.38 82 LEU A N 1
ATOM 653 C CA . LEU A 1 82 ? 7.366 -0.779 -7.804 1.00 83.38 82 LEU A CA 1
ATOM 654 C C . LEU A 1 82 ? 8.537 -1.561 -7.200 1.00 83.38 82 LEU A C 1
ATOM 656 O O . LEU A 1 82 ? 8.322 -2.555 -6.515 1.00 83.38 82 LEU A O 1
ATOM 660 N N . ALA A 1 83 ? 9.772 -1.118 -7.426 1.00 84.56 83 ALA A N 1
ATOM 661 C CA . ALA A 1 83 ? 10.996 -1.828 -7.044 1.00 84.56 83 ALA A CA 1
ATOM 662 C C . ALA A 1 83 ? 11.844 -1.083 -5.994 1.00 84.56 83 ALA A C 1
ATOM 664 O O . ALA A 1 83 ? 12.807 -1.642 -5.472 1.00 84.56 83 ALA A O 1
ATOM 665 N N . GLY A 1 84 ? 11.495 0.165 -5.662 1.00 80.75 84 GLY A N 1
ATOM 666 C CA . GLY A 1 84 ? 12.165 0.986 -4.648 1.00 80.75 84 GLY A CA 1
ATOM 667 C C . GLY A 1 84 ? 11.643 0.795 -3.220 1.00 80.75 84 GLY A C 1
ATOM 668 O O . GLY A 1 84 ? 12.096 1.485 -2.306 1.00 80.75 84 GLY A O 1
ATOM 669 N N . GLY A 1 85 ? 10.676 -0.103 -3.024 1.00 77.62 85 GLY A N 1
ATOM 670 C CA . GLY A 1 85 ? 10.037 -0.348 -1.735 1.00 77.62 85 GLY A CA 1
ATOM 671 C C . GLY A 1 85 ? 10.965 -0.951 -0.665 1.00 77.62 85 GLY A C 1
ATOM 672 O O . GLY A 1 85 ? 12.090 -1.369 -0.950 1.00 77.62 85 GLY A O 1
ATOM 673 N N . PRO A 1 86 ? 10.503 -1.018 0.597 1.00 78.88 86 PRO A N 1
ATOM 674 C CA . PRO A 1 86 ? 11.249 -1.662 1.680 1.00 78.88 86 PRO A CA 1
ATOM 675 C C . PRO A 1 86 ? 11.511 -3.149 1.382 1.00 78.88 86 PRO A C 1
ATOM 677 O O . PRO A 1 86 ? 10.779 -3.769 0.616 1.00 78.88 86 PRO A O 1
ATOM 680 N N . SER A 1 87 ? 12.525 -3.750 2.015 1.00 79.12 87 SER A N 1
ATOM 681 C CA . SER A 1 87 ? 12.787 -5.196 1.902 1.00 79.12 87 SER A CA 1
ATOM 682 C C . SER A 1 87 ? 11.553 -6.026 2.284 1.00 79.12 87 SER A C 1
ATOM 684 O O . SER A 1 87 ? 10.751 -5.591 3.112 1.00 79.12 87 SER A O 1
ATOM 686 N N . LEU A 1 88 ? 11.405 -7.228 1.710 1.00 75.94 88 LEU A N 1
ATOM 687 C CA . LEU A 1 88 ? 10.277 -8.126 2.013 1.00 75.94 88 LEU A CA 1
ATOM 688 C C . LEU A 1 88 ? 10.152 -8.416 3.517 1.00 75.94 88 LEU A C 1
ATOM 690 O O . LEU A 1 88 ? 9.047 -8.442 4.045 1.00 75.94 88 LEU A O 1
ATOM 694 N N . GLU A 1 89 ? 11.278 -8.534 4.221 1.00 81.56 89 GLU A N 1
ATOM 695 C CA . GLU A 1 89 ? 11.316 -8.680 5.681 1.00 81.56 89 GLU A CA 1
ATOM 696 C C . GLU A 1 89 ? 10.620 -7.510 6.390 1.00 81.56 89 GLU A C 1
ATOM 698 O O . GLU A 1 89 ? 9.706 -7.717 7.186 1.00 81.56 89 GLU A O 1
ATOM 703 N N . ARG A 1 90 ? 10.952 -6.264 6.022 1.00 83.44 90 ARG A N 1
ATOM 704 C CA . ARG A 1 90 ? 10.290 -5.074 6.581 1.00 83.44 90 ARG A CA 1
ATOM 705 C C . ARG A 1 90 ? 8.817 -4.979 6.194 1.00 83.44 90 ARG A C 1
ATOM 707 O O . ARG A 1 90 ? 8.012 -4.456 6.962 1.00 83.44 90 ARG A O 1
ATOM 714 N N . GLN A 1 91 ? 8.445 -5.487 5.022 1.00 84.25 91 GLN A N 1
ATOM 715 C CA . GLN A 1 91 ? 7.039 -5.584 4.630 1.00 84.25 91 GLN A CA 1
ATOM 716 C C . GLN A 1 91 ? 6.282 -6.589 5.510 1.00 84.25 91 GLN A C 1
ATOM 718 O O . GLN A 1 91 ? 5.150 -6.307 5.891 1.00 84.25 91 GLN A O 1
ATOM 723 N N . ALA A 1 92 ? 6.912 -7.699 5.908 1.00 85.94 92 ALA A N 1
ATOM 724 C CA . ALA A 1 92 ? 6.339 -8.682 6.831 1.00 85.94 92 ALA A CA 1
ATOM 725 C C . ALA A 1 92 ? 6.264 -8.185 8.289 1.00 85.94 92 ALA A C 1
ATOM 727 O O . ALA A 1 92 ? 5.352 -8.559 9.034 1.00 85.94 92 ALA A O 1
ATOM 728 N N . GLU A 1 93 ? 7.171 -7.296 8.699 1.00 91.12 93 GLU A N 1
ATOM 729 C CA . GLU A 1 93 ? 7.138 -6.653 10.019 1.00 91.12 93 GLU A CA 1
ATOM 730 C C . GLU A 1 93 ? 5.964 -5.675 10.176 1.00 91.12 93 GLU A C 1
ATOM 732 O O . GLU A 1 93 ? 5.377 -5.571 11.256 1.00 91.12 93 GLU A O 1
ATOM 737 N N . LEU A 1 94 ? 5.579 -4.964 9.112 1.00 91.25 94 LEU A N 1
ATOM 738 C CA . LEU A 1 94 ? 4.532 -3.940 9.170 1.00 91.25 94 LEU A CA 1
ATOM 739 C C . LEU A 1 94 ? 3.176 -4.483 9.687 1.00 91.25 94 LEU A C 1
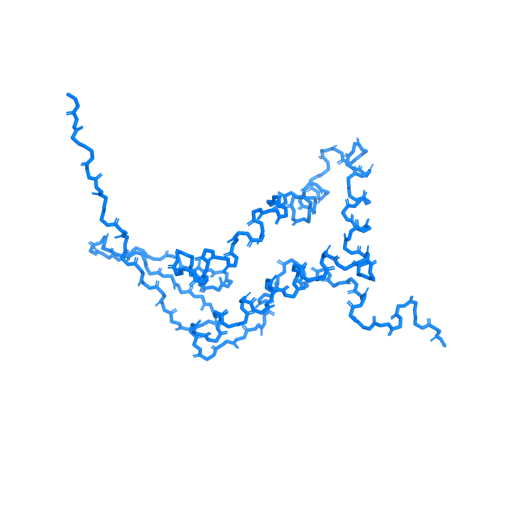ATOM 741 O O . LEU A 1 94 ? 2.606 -3.865 10.594 1.00 91.25 94 LEU A O 1
ATOM 745 N N . PRO A 1 95 ? 2.662 -5.643 9.225 1.00 90.38 95 PRO A N 1
ATOM 746 C CA . PRO A 1 95 ? 1.498 -6.296 9.824 1.00 90.38 95 PRO A CA 1
ATOM 747 C C . PRO A 1 95 ? 1.664 -6.648 11.305 1.00 90.38 95 PRO A C 1
ATOM 749 O O . PRO A 1 95 ? 0.688 -6.598 12.056 1.00 90.38 95 PRO A O 1
ATOM 752 N N . ALA A 1 96 ? 2.865 -7.031 11.749 1.00 91.00 96 ALA A N 1
ATOM 753 C CA . ALA A 1 96 ? 3.128 -7.321 13.158 1.00 91.00 96 ALA A CA 1
ATOM 754 C C . ALA A 1 96 ? 3.051 -6.042 14.006 1.00 91.00 96 ALA A C 1
ATOM 756 O O . ALA A 1 96 ? 2.359 -6.021 15.023 1.00 91.00 96 ALA A O 1
ATOM 757 N N . LEU A 1 97 ? 3.663 -4.951 13.541 1.00 93.06 97 LEU A N 1
ATOM 758 C CA . LEU A 1 97 ? 3.605 -3.641 14.195 1.00 93.06 97 LEU A CA 1
ATOM 759 C C . LEU A 1 97 ? 2.183 -3.069 14.243 1.00 93.06 97 LEU A C 1
ATOM 761 O O . LEU A 1 97 ? 1.782 -2.482 15.250 1.00 93.06 97 LEU A O 1
ATOM 765 N N . ALA A 1 98 ? 1.407 -3.255 13.175 1.00 91.50 98 ALA A N 1
ATOM 766 C CA . ALA A 1 98 ? 0.006 -2.855 13.139 1.00 91.50 98 ALA A CA 1
ATOM 767 C C . ALA A 1 98 ? -0.838 -3.667 14.138 1.00 91.50 98 ALA A C 1
ATOM 769 O O . ALA A 1 98 ? -1.602 -3.085 14.906 1.00 91.50 98 ALA A O 1
ATOM 770 N N . ARG A 1 99 ? -0.644 -4.995 14.215 1.00 88.94 99 ARG A N 1
ATOM 771 C CA . ARG A 1 99 ? -1.325 -5.859 15.204 1.00 88.94 99 ARG A CA 1
ATOM 772 C C . ARG A 1 99 ? -0.942 -5.522 16.645 1.00 88.94 99 ARG A C 1
ATOM 774 O O . ARG A 1 99 ? -1.796 -5.569 17.522 1.00 88.94 99 ARG A O 1
ATOM 781 N N . ALA A 1 100 ? 0.311 -5.134 16.880 1.00 92.50 100 ALA A N 1
ATOM 782 C CA . ALA A 1 100 ? 0.785 -4.655 18.178 1.00 92.50 100 ALA A CA 1
ATOM 783 C C . ALA A 1 100 ? 0.256 -3.250 18.541 1.00 92.50 100 ALA A C 1
ATOM 785 O O . ALA A 1 100 ? 0.546 -2.738 19.620 1.00 92.50 100 ALA A O 1
ATOM 786 N N . GLY A 1 101 ? -0.489 -2.594 17.644 1.00 88.38 101 GLY A N 1
ATOM 787 C CA . GLY A 1 101 ? -1.033 -1.256 17.860 1.00 88.38 101 GLY A CA 1
ATOM 788 C C . GLY A 1 101 ? 0.016 -0.142 17.833 1.00 88.38 101 GLY A C 1
ATOM 789 O O . GLY A 1 101 ? -0.290 0.980 18.251 1.00 88.38 101 GLY A O 1
ATOM 790 N N . VAL A 1 102 ? 1.230 -0.433 17.353 1.00 92.19 102 VAL A N 1
ATOM 791 C CA . VAL A 1 102 ? 2.313 0.543 17.151 1.00 92.19 102 VAL A CA 1
ATOM 792 C C . VAL A 1 102 ? 2.030 1.382 15.908 1.00 92.19 102 VAL A C 1
ATOM 794 O O . VAL A 1 102 ? 2.162 2.604 15.938 1.00 92.19 102 VAL A O 1
ATOM 797 N N . VAL A 1 103 ? 1.584 0.730 14.834 1.00 91.69 103 VAL A N 1
ATOM 798 C CA . VAL A 1 103 ? 1.151 1.378 13.591 1.00 91.69 103 VAL A CA 1
ATOM 799 C C . VAL A 1 103 ? -0.374 1.429 13.554 1.00 91.69 103 VAL A C 1
ATOM 801 O O . VAL A 1 103 ? -1.057 0.496 13.967 1.00 91.69 103 VAL A O 1
ATOM 804 N N . THR A 1 104 ? -0.932 2.536 13.071 1.00 90.81 104 THR A N 1
ATOM 805 C CA . THR A 1 104 ? -2.371 2.675 12.819 1.00 90.81 104 THR A CA 1
ATOM 806 C C . THR A 1 104 ? -2.556 3.299 11.446 1.00 90.81 104 THR A C 1
ATOM 808 O O . THR A 1 104 ? -2.017 4.371 11.176 1.00 90.81 104 THR A O 1
ATOM 811 N N . PHE A 1 105 ? -3.305 2.629 10.574 1.00 91.12 105 PHE A N 1
ATOM 812 C CA . PHE A 1 105 ? -3.536 3.120 9.219 1.00 91.12 105 PHE A CA 1
ATOM 813 C C . PHE A 1 105 ? -4.620 4.195 9.220 1.00 91.12 105 PHE A C 1
ATOM 815 O O . PHE A 1 105 ? -5.680 4.001 9.802 1.00 91.12 105 PHE A O 1
ATOM 822 N N . ILE A 1 106 ? -4.372 5.318 8.555 1.00 88.88 106 ILE A N 1
ATOM 823 C CA . ILE A 1 106 ? -5.273 6.485 8.565 1.00 88.88 106 ILE A CA 1
ATOM 824 C C . ILE A 1 106 ? -6.021 6.695 7.244 1.00 88.88 106 ILE A C 1
ATOM 826 O O . ILE A 1 106 ? -6.952 7.493 7.195 1.00 88.88 106 ILE A O 1
ATOM 830 N N . GLY A 1 107 ? -5.667 5.942 6.200 1.00 87.38 107 GLY A N 1
ATOM 831 C CA . GLY A 1 107 ? -6.295 5.971 4.877 1.00 87.38 107 GLY A CA 1
ATOM 832 C C . GLY A 1 107 ? -5.460 6.730 3.845 1.00 87.38 107 GLY A C 1
ATOM 833 O O . GLY A 1 107 ? -4.372 7.216 4.151 1.00 87.38 107 GLY A O 1
ATOM 834 N N . ALA A 1 108 ? -5.958 6.799 2.609 1.00 85.31 108 ALA A N 1
ATOM 835 C CA . ALA A 1 108 ? -5.286 7.506 1.521 1.00 85.31 108 ALA A CA 1
ATOM 836 C C . ALA A 1 108 ? -5.450 9.022 1.646 1.00 85.31 108 ALA A C 1
ATOM 838 O O . ALA A 1 108 ? -6.491 9.498 2.091 1.00 85.31 108 ALA A O 1
ATOM 839 N N . GLU A 1 109 ? -4.432 9.761 1.198 1.00 81.94 109 GLU A N 1
ATOM 840 C CA . GLU A 1 109 ? -4.436 11.230 1.148 1.00 81.94 109 GLU A CA 1
ATOM 841 C C . GLU A 1 109 ? -4.812 11.868 2.502 1.00 81.94 109 GLU A C 1
ATOM 843 O O . GLU A 1 109 ? -5.752 12.667 2.582 1.00 81.94 109 GLU A O 1
ATOM 848 N N . PRO A 1 110 ? -4.118 11.495 3.598 1.00 83.19 110 PRO A N 1
ATOM 849 C CA . PRO A 1 110 ? -4.435 12.030 4.906 1.00 83.19 110 PRO A CA 1
ATOM 850 C C . PRO A 1 110 ? -4.109 13.523 4.961 1.00 83.19 110 PRO A C 1
ATOM 852 O O . PRO A 1 110 ? -3.015 13.958 4.602 1.00 83.19 110 PRO A O 1
ATOM 855 N N . ARG A 1 111 ? -5.051 14.308 5.474 1.00 79.81 111 ARG A N 1
ATOM 856 C CA . ARG A 1 111 ? -4.812 15.685 5.897 1.00 79.81 111 ARG A CA 1
ATOM 857 C C . ARG A 1 111 ? -4.377 15.664 7.348 1.00 79.81 111 ARG A C 1
ATOM 859 O O . ARG A 1 111 ? -5.107 15.142 8.189 1.00 79.81 111 ARG A O 1
ATOM 866 N N . ILE A 1 112 ? -3.190 16.197 7.610 1.00 79.81 112 ILE A N 1
ATOM 867 C CA . ILE A 1 112 ? -2.630 16.311 8.953 1.00 79.81 112 ILE A CA 1
ATOM 868 C C . ILE A 1 112 ? -2.829 17.749 9.409 1.00 79.81 112 ILE A C 1
ATOM 870 O O . ILE A 1 112 ? -2.289 18.674 8.807 1.00 79.81 112 ILE A O 1
ATOM 874 N N . GLU A 1 113 ? -3.593 17.924 10.477 1.00 77.44 113 GLU A N 1
ATOM 875 C CA . GLU A 1 113 ? -3.834 19.218 11.104 1.00 77.44 113 GLU A CA 1
ATOM 876 C C . GLU A 1 113 ? -3.199 19.225 12.495 1.00 77.44 113 GLU A C 1
ATOM 878 O O . GLU A 1 113 ? -3.309 18.257 13.252 1.00 77.44 113 GLU A O 1
ATOM 883 N N . GLN A 1 114 ? -2.506 20.310 12.841 1.00 74.69 114 GLN A N 1
ATOM 884 C CA . GLN A 1 114 ? -2.025 20.513 14.204 1.00 74.69 114 GLN A CA 1
ATOM 885 C C . GLN A 1 114 ? -3.161 21.063 15.069 1.00 74.69 114 GLN A C 1
ATOM 887 O O . GLN A 1 114 ? -3.744 22.097 14.754 1.00 74.69 114 GLN A O 1
ATOM 892 N N . ASP A 1 115 ? -3.450 20.388 16.181 1.00 66.69 115 ASP A N 1
ATOM 893 C CA . ASP A 1 115 ? -4.292 20.942 17.241 1.00 66.69 115 ASP A CA 1
ATOM 894 C C . ASP A 1 115 ? -3.648 22.222 17.804 1.00 66.69 115 ASP A C 1
ATOM 896 O O . ASP A 1 115 ? -2.448 22.248 18.088 1.00 66.69 115 ASP A O 1
ATOM 900 N N . ALA A 1 116 ? -4.453 23.266 18.021 1.00 61.34 116 ALA A N 1
ATOM 901 C CA . ALA A 1 116 ? -4.039 24.549 18.591 1.00 61.34 116 ALA A CA 1
ATOM 902 C C . ALA A 1 116 ? -3.390 24.416 19.984 1.00 61.34 116 ALA A C 1
ATOM 904 O O . ALA A 1 116 ? -2.645 25.295 20.410 1.00 61.34 116 ALA A O 1
ATOM 905 N N . ARG A 1 117 ? -3.640 23.307 20.697 1.00 58.75 117 ARG A N 1
ATOM 906 C CA . ARG A 1 117 ? -2.987 22.982 21.979 1.00 58.75 117 ARG A CA 1
ATOM 907 C C . ARG A 1 117 ? -1.673 22.203 21.839 1.00 58.75 117 ARG A C 1
ATOM 909 O O . ARG A 1 117 ? -1.087 21.829 22.852 1.00 58.75 117 ARG A O 1
ATOM 916 N N . GLY A 1 118 ? -1.231 21.902 20.615 1.00 55.75 118 GLY A N 1
ATOM 917 C CA . GLY A 1 118 ? -0.014 21.134 20.322 1.00 55.75 118 GLY A CA 1
ATOM 918 C C . GLY A 1 118 ? -0.033 19.689 20.832 1.00 55.75 118 GLY A C 1
ATOM 919 O O . GLY A 1 118 ? 0.992 19.013 20.802 1.00 55.75 118 GLY A O 1
ATOM 920 N N . CYS A 1 119 ? -1.171 19.201 21.336 1.00 52.78 119 CYS A N 1
ATOM 921 C CA . CYS A 1 119 ? -1.205 17.972 22.122 1.00 52.78 119 CYS A CA 1
ATOM 922 C C . CYS A 1 119 ? -1.409 16.722 21.254 1.00 52.78 119 CYS A C 1
ATOM 924 O O . CYS A 1 119 ? -0.967 15.644 21.656 1.00 52.78 119 CYS A O 1
ATOM 926 N N . CYS A 1 120 ? -2.040 16.847 20.078 1.00 53.00 120 CYS A N 1
ATOM 927 C CA . CYS A 1 120 ? -2.210 15.758 19.111 1.00 53.00 120 CYS A CA 1
ATOM 928 C C . CYS A 1 120 ? -2.412 16.291 17.675 1.00 53.00 120 CYS A C 1
ATOM 930 O O . CYS A 1 120 ? -3.354 17.049 17.450 1.00 53.00 120 CYS A O 1
ATOM 932 N N . PRO A 1 121 ? -1.614 15.871 16.679 1.00 55.81 121 PRO A N 1
ATOM 933 C CA . PRO A 1 121 ? -1.972 16.059 15.278 1.00 55.81 121 PRO A CA 1
ATOM 934 C C . PRO A 1 121 ? -3.200 15.199 14.944 1.00 55.81 121 PRO A C 1
ATOM 936 O O . PRO A 1 121 ? -3.205 13.994 15.209 1.00 55.81 121 PRO A O 1
ATOM 939 N N . GLY A 1 122 ? -4.244 15.807 14.386 1.00 60.00 122 GLY A N 1
ATOM 940 C CA . GLY A 1 122 ? -5.396 15.091 13.847 1.00 60.00 122 GLY A CA 1
ATOM 941 C C . GLY A 1 122 ? -5.120 14.670 12.407 1.00 60.00 122 GLY A C 1
ATOM 942 O O . GLY A 1 122 ? -4.601 15.464 11.627 1.00 60.00 122 GLY A O 1
ATOM 943 N N . ALA A 1 123 ? -5.461 13.434 12.045 1.00 61.44 123 ALA A N 1
ATOM 944 C CA . ALA A 1 123 ? -5.345 12.954 10.671 1.00 61.44 123 ALA A CA 1
ATOM 945 C C . ALA A 1 123 ? -6.706 12.531 10.116 1.00 61.44 123 ALA A C 1
ATOM 947 O O . ALA A 1 123 ? -7.309 11.596 10.636 1.00 61.44 123 ALA A O 1
ATOM 948 N N . THR A 1 124 ? -7.171 13.176 9.048 1.00 66.38 124 THR A N 1
ATOM 949 C CA . THR A 1 124 ? -8.450 12.849 8.396 1.00 66.38 124 THR A CA 1
ATOM 950 C C . THR A 1 124 ? -8.193 12.389 6.972 1.00 66.38 124 THR A C 1
ATOM 952 O O . THR A 1 124 ? -7.426 13.027 6.256 1.00 66.38 124 THR A O 1
ATOM 955 N N . SER A 1 125 ? -8.850 11.318 6.529 1.00 68.38 125 SER A N 1
ATOM 956 C CA . SER A 1 125 ? -8.826 10.903 5.124 1.00 68.38 125 SER A CA 1
ATOM 957 C C . SER A 1 125 ? -10.240 10.827 4.534 1.00 68.38 125 SER A C 1
ATOM 959 O O . SER A 1 125 ? -11.203 10.547 5.260 1.00 68.38 125 SER A O 1
ATOM 961 N N . PRO A 1 126 ? -10.401 11.047 3.213 1.00 65.31 126 PRO A N 1
ATOM 962 C CA . PRO A 1 126 ? -11.711 11.005 2.556 1.00 65.31 126 PRO A CA 1
ATOM 963 C C . PRO A 1 126 ? -12.421 9.646 2.670 1.00 65.31 126 PRO A C 1
ATOM 965 O O . PRO A 1 126 ? -13.641 9.577 2.550 1.00 65.31 126 PRO A O 1
ATOM 968 N N . GLY A 1 127 ? -11.660 8.565 2.881 1.00 62.06 127 GLY A N 1
ATOM 969 C CA . GLY A 1 127 ? -12.164 7.192 2.922 1.00 62.06 127 GLY A CA 1
ATOM 970 C C . GLY A 1 127 ? -12.697 6.725 4.281 1.00 62.06 127 GLY A C 1
ATOM 971 O O . GLY A 1 127 ? -13.430 5.740 4.304 1.00 62.06 127 GLY A 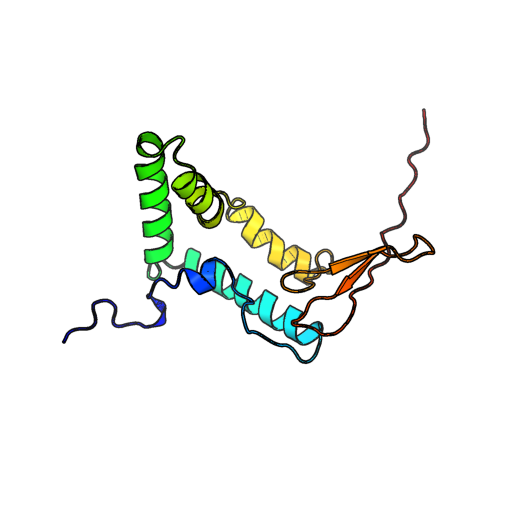O 1
ATOM 972 N N . THR A 1 128 ? -12.358 7.391 5.394 1.00 60.16 128 THR A N 1
ATOM 973 C CA . THR A 1 128 ? -12.778 6.987 6.757 1.00 60.16 128 THR A CA 1
ATOM 974 C C . THR A 1 128 ? -13.569 8.044 7.525 1.00 60.16 128 THR A C 1
ATOM 976 O O . THR A 1 128 ? -14.060 7.748 8.612 1.00 60.16 128 THR A O 1
ATOM 979 N N . GLY A 1 129 ? -13.720 9.265 6.997 1.00 50.56 129 GLY A N 1
ATOM 980 C CA . GLY A 1 129 ? -14.645 10.291 7.506 1.00 50.56 129 GLY A CA 1
ATOM 981 C C . GLY A 1 129 ? -14.381 10.827 8.925 1.00 50.56 129 GLY A C 1
ATOM 982 O O . GLY A 1 129 ? -15.043 11.774 9.342 1.00 50.56 129 GLY A O 1
ATOM 983 N N . ARG A 1 130 ? -13.425 10.269 9.676 1.00 55.56 130 ARG A N 1
ATOM 984 C CA . ARG A 1 130 ? -13.087 10.671 11.047 1.00 55.56 130 ARG A CA 1
ATOM 985 C C . ARG A 1 130 ? -11.594 10.897 11.219 1.00 55.56 130 ARG A C 1
ATOM 987 O O . ARG A 1 130 ? -10.773 10.174 10.659 1.00 55.56 130 ARG A O 1
ATOM 994 N N . SER A 1 131 ? -11.276 11.879 12.053 1.00 56.03 131 SER A N 1
ATOM 995 C CA . SER A 1 131 ? -9.924 12.195 12.485 1.00 56.03 131 SER A CA 1
ATOM 996 C C . SER A 1 131 ? -9.381 11.103 13.416 1.00 56.03 131 SER A C 1
ATOM 998 O O . SER A 1 131 ? -9.968 10.788 14.453 1.00 56.03 131 SER A O 1
ATOM 1000 N N . ALA A 1 132 ? -8.245 10.508 13.053 1.00 59.53 132 ALA A N 1
ATOM 1001 C CA . ALA A 1 132 ? -7.447 9.697 13.958 1.00 59.53 132 ALA A CA 1
ATOM 1002 C C . ALA A 1 132 ? -6.554 10.636 14.777 1.00 59.53 132 ALA A C 1
ATOM 1004 O O . ALA A 1 132 ? -5.754 11.389 14.226 1.00 59.53 132 ALA A O 1
ATOM 1005 N N . CYS A 1 133 ? -6.716 10.603 16.095 1.00 54.97 133 CYS A N 1
ATOM 1006 C CA . CYS A 1 133 ? -5.961 11.413 17.038 1.00 54.97 133 CYS A CA 1
ATOM 1007 C C . CYS A 1 133 ? -5.233 10.454 17.981 1.00 54.97 133 CYS A C 1
ATOM 1009 O O . CYS A 1 133 ? -5.868 9.799 18.809 1.00 54.97 133 CYS A O 1
ATOM 1011 N N . ARG A 1 134 ? -3.910 10.323 17.838 1.00 56.78 134 ARG A N 1
ATOM 1012 C CA . ARG A 1 134 ? -3.092 9.532 18.766 1.00 56.78 134 ARG A CA 1
ATOM 1013 C C . ARG A 1 134 ? -2.152 10.469 19.506 1.00 56.78 134 ARG A C 1
ATOM 1015 O O . ARG A 1 134 ? -1.364 11.184 18.894 1.00 56.78 134 ARG A O 1
ATOM 1022 N N . ARG A 1 135 ? -2.239 10.445 20.835 1.00 48.69 135 ARG A N 1
ATOM 1023 C CA . ARG A 1 135 ? -1.326 11.185 21.703 1.00 48.69 135 ARG A CA 1
ATOM 1024 C C . ARG A 1 135 ? 0.080 10.631 21.504 1.00 48.69 135 ARG A C 1
ATOM 1026 O O . ARG A 1 135 ? 0.267 9.415 21.581 1.00 48.69 135 ARG A O 1
ATOM 1033 N N . ALA A 1 136 ? 1.045 11.504 21.223 1.00 51.31 136 ALA A N 1
ATOM 1034 C CA . ALA A 1 136 ? 2.437 11.087 21.130 1.00 51.31 136 ALA A CA 1
ATOM 1035 C C . ALA A 1 136 ? 2.848 10.401 22.449 1.00 51.31 136 ALA A C 1
ATOM 1037 O O . ALA A 1 136 ? 2.446 10.873 23.521 1.00 51.31 136 ALA A O 1
ATOM 1038 N N . PRO A 1 137 ? 3.615 9.295 22.410 1.00 49.84 137 PRO A N 1
ATOM 1039 C CA . PRO A 1 137 ? 4.193 8.748 23.628 1.00 49.84 137 PRO A CA 1
ATOM 1040 C C . PRO A 1 137 ? 5.043 9.844 24.276 1.00 49.84 137 PRO A C 1
ATOM 1042 O O . PRO A 1 137 ? 5.824 10.507 23.593 1.00 49.84 137 PRO A O 1
ATOM 1045 N N . ALA A 1 138 ? 4.842 10.078 25.576 1.00 47.34 138 ALA A N 1
ATOM 1046 C CA . ALA A 1 138 ? 5.547 11.132 26.294 1.00 47.34 138 ALA A CA 1
ATOM 1047 C C . ALA A 1 138 ? 7.056 10.954 26.088 1.00 47.34 138 ALA A C 1
ATOM 1049 O O . ALA A 1 138 ? 7.605 9.889 26.385 1.00 47.34 138 ALA A O 1
ATOM 1050 N N . ALA A 1 139 ? 7.715 11.975 25.538 1.00 48.34 139 ALA A N 1
ATOM 1051 C CA . ALA A 1 139 ? 9.153 11.951 25.345 1.00 48.34 139 ALA A CA 1
ATOM 1052 C C . ALA A 1 139 ? 9.811 11.772 26.718 1.00 48.34 139 ALA A C 1
ATOM 1054 O O . ALA A 1 139 ? 9.741 12.651 27.575 1.00 48.34 139 ALA A O 1
ATOM 1055 N N . ARG A 1 140 ? 10.425 10.608 26.942 1.00 41.78 140 ARG A N 1
ATOM 1056 C CA . ARG A 1 140 ? 11.268 10.365 28.111 1.00 41.78 140 ARG A CA 1
ATOM 1057 C C . ARG A 1 140 ? 12.499 11.250 27.932 1.00 41.78 140 ARG A C 1
ATOM 1059 O O . ARG A 1 140 ? 13.383 10.936 27.137 1.00 41.78 140 ARG A O 1
ATOM 1066 N N . THR A 1 141 ? 12.517 12.396 28.602 1.00 48.59 141 THR A N 1
ATOM 1067 C CA . THR A 1 141 ? 13.672 13.291 28.641 1.00 48.59 141 THR A CA 1
ATOM 1068 C C . THR A 1 141 ? 14.864 12.505 29.178 1.00 48.59 141 THR A C 1
ATOM 1070 O O . THR A 1 141 ? 14.872 12.068 30.328 1.00 48.59 141 THR A O 1
ATOM 1073 N N . ARG A 1 142 ? 15.872 12.270 28.329 1.00 40.81 142 ARG A N 1
ATOM 1074 C CA . ARG A 1 142 ? 17.178 11.806 28.807 1.00 40.81 142 ARG A CA 1
ATOM 1075 C C . ARG A 1 142 ? 17.766 12.923 29.677 1.00 40.81 142 ARG A C 1
ATOM 1077 O O . ARG A 1 142 ? 17.775 14.066 29.212 1.00 40.81 142 ARG A O 1
ATOM 1084 N N . PRO A 1 143 ? 18.240 12.638 30.901 1.00 41.56 143 PRO A N 1
ATOM 1085 C CA . PRO A 1 143 ? 19.008 13.621 31.651 1.00 41.56 143 PRO A CA 1
ATOM 1086 C C . PRO A 1 143 ? 20.259 13.980 30.837 1.00 41.56 143 PRO A C 1
ATOM 1088 O O . PRO A 1 143 ? 20.903 13.102 30.258 1.00 41.56 143 PRO A O 1
ATOM 1091 N N . ARG A 1 144 ? 20.535 15.283 30.714 1.00 43.94 144 ARG A N 1
ATOM 1092 C CA . ARG A 1 144 ? 21.768 15.783 30.093 1.00 43.94 144 ARG A CA 1
ATOM 1093 C C . ARG A 1 144 ? 22.972 15.413 30.981 1.00 43.94 144 ARG A C 1
ATOM 1095 O O . ARG A 1 144 ? 22.781 15.363 32.196 1.00 43.94 144 ARG A O 1
ATOM 1102 N N . PRO A 1 145 ? 24.144 15.126 30.382 1.00 59.66 145 PRO A N 1
ATOM 1103 C CA . PRO A 1 145 ? 25.381 14.881 31.120 1.00 59.66 145 PRO A CA 1
ATOM 1104 C C . PRO A 1 145 ? 25.865 16.133 31.857 1.00 59.66 145 PRO A C 1
ATOM 1106 O O . PRO A 1 145 ? 25.551 17.252 31.384 1.00 59.66 145 PRO A O 1
#

Foldseek 3Di:
DDDPDPDPVLDDDVCCLQAVCVPAADQALVRVLVVVLVVLVVVLVLVVDPVNCPLVVVLVVLVVCPVVCPPPPVSVVVCCSRVVDDPSVVSVVVSVCVVVVVDGDAGPPWDWDQDPVNQWTWTHDPRHGGTDTDGDDPPPDDDDD

Secondary structure (DSSP, 8-state):
---SS-SGGGS--HHHHH-TTTT---SSHHHHHHHHHHHHHHHHHHHH-TT-HHHHHHHHHHHHHHHHHTT-HHHHHHHHHHTSSPPHHHHHHHHHHHHTTS-----SSPEEEE-TTSS-EEEE-TTT-S-EE-PPPP---PPP-

Organism: NCBI:txid46180

pLDDT: mean 77.49, std 14.65, range [40.81, 96.0]

Radius of gyration: 19.51 Å; chains: 1; bounding box: 43×44×60 Å